Protein AF-A0A9E5B4D9-F1 (afdb_monomer_lite)

Foldseek 3Di:
DVVVVVQVCVCVVPAQWHWDADPVRFIWIFGDDPPDTDTDGPPDDDPDDDPPPDDDDDDDDPPPVVVVVVVVVVVVVVVVVVVVVVVVVVVVVVVVVVVVVVVVVVVVVCCVVVPDPPVVVVVVVVVVVVVVVVVVVVVVVVVVVVVVVVVVVD

Structure (mmCIF, N/CA/C/O backbone):
data_AF-A0A9E5B4D9-F1
#
_entry.id   AF-A0A9E5B4D9-F1
#
loop_
_atom_site.group_PDB
_atom_site.id
_atom_site.type_symbol
_atom_site.label_atom_id
_atom_site.label_alt_id
_atom_site.label_comp_id
_atom_site.label_asym_id
_atom_site.label_entity_id
_atom_site.label_seq_id
_atom_site.pdbx_PDB_ins_code
_atom_site.Cartn_x
_atom_site.Cartn_y
_atom_site.Cartn_z
_atom_site.occupancy
_atom_site.B_iso_or_equiv
_atom_site.auth_seq_id
_atom_site.auth_comp_id
_atom_site.auth_asym_id
_atom_site.auth_atom_id
_atom_site.pdbx_PDB_model_num
ATOM 1 N N . ASP A 1 1 ? 54.444 -10.759 -69.155 1.00 63.69 1 ASP A N 1
ATOM 2 C CA . ASP A 1 1 ? 54.567 -12.211 -69.383 1.00 63.69 1 ASP A CA 1
ATOM 3 C C . ASP A 1 1 ? 54.386 -13.053 -68.117 1.00 63.69 1 ASP A C 1
ATOM 5 O O . ASP A 1 1 ? 53.573 -13.968 -68.107 1.00 63.69 1 ASP A O 1
ATOM 9 N N . SER A 1 2 ? 55.037 -12.706 -67.000 1.00 70.44 2 SER A N 1
ATOM 10 C CA . SER A 1 2 ? 54.931 -13.465 -65.738 1.00 70.44 2 SER A CA 1
ATOM 11 C C . SER A 1 2 ? 53.506 -13.570 -65.168 1.00 70.44 2 SER A C 1
ATOM 13 O O . SER A 1 2 ? 53.146 -14.609 -64.627 1.00 70.44 2 SER A O 1
ATOM 15 N N . MET A 1 3 ? 52.670 -12.535 -65.321 1.00 71.19 3 MET A N 1
ATOM 16 C CA . MET A 1 3 ? 51.284 -12.550 -64.825 1.00 71.19 3 MET A CA 1
ATOM 17 C C . MET A 1 3 ? 50.360 -13.428 -65.684 1.00 71.19 3 MET A C 1
ATOM 19 O O . MET A 1 3 ? 49.565 -14.198 -65.154 1.00 71.19 3 MET A O 1
ATOM 23 N N . SER A 1 4 ? 50.522 -13.394 -67.009 1.00 75.69 4 SER A N 1
ATOM 24 C CA . SER A 1 4 ? 49.786 -14.262 -67.938 1.00 75.69 4 SER A CA 1
ATOM 25 C C . SER A 1 4 ? 50.107 -15.742 -67.703 1.00 75.69 4 SER A C 1
ATOM 27 O O . SER A 1 4 ? 49.217 -16.594 -67.766 1.00 75.69 4 SER A O 1
ATOM 29 N N . ALA A 1 5 ? 51.358 -16.054 -67.346 1.00 78.31 5 ALA A N 1
ATOM 30 C CA . ALA A 1 5 ? 51.763 -17.401 -66.954 1.00 78.31 5 ALA A CA 1
ATOM 31 C C . ALA A 1 5 ? 51.109 -17.854 -65.634 1.00 78.31 5 ALA A C 1
ATOM 33 O O . ALA A 1 5 ? 50.702 -19.010 -65.517 1.00 78.31 5 ALA A O 1
ATOM 34 N N . VAL A 1 6 ? 50.967 -16.956 -64.653 1.00 75.50 6 VAL A N 1
ATOM 35 C CA . VAL A 1 6 ? 50.272 -17.239 -63.384 1.00 75.50 6 VAL A CA 1
ATOM 36 C C . VAL A 1 6 ? 48.781 -17.490 -63.618 1.00 75.50 6 VAL A C 1
ATOM 38 O O . VAL A 1 6 ? 48.257 -18.492 -63.142 1.00 75.50 6 VAL A O 1
ATOM 41 N N . ILE A 1 7 ? 48.119 -16.657 -64.423 1.00 78.88 7 ILE A N 1
ATOM 42 C CA . ILE A 1 7 ? 46.701 -16.825 -64.784 1.00 78.88 7 ILE A CA 1
ATOM 43 C C . ILE A 1 7 ? 46.460 -18.161 -65.479 1.00 78.88 7 ILE A C 1
ATOM 45 O O . ILE A 1 7 ? 45.529 -18.888 -65.138 1.00 78.88 7 ILE A O 1
ATOM 49 N N . THR A 1 8 ? 47.335 -18.513 -66.419 1.00 80.88 8 THR A N 1
ATOM 50 C CA . THR A 1 8 ? 47.239 -19.785 -67.138 1.00 80.88 8 THR A CA 1
ATOM 51 C C . THR A 1 8 ? 47.396 -20.967 -66.184 1.00 80.88 8 THR A C 1
ATOM 53 O O . THR A 1 8 ? 46.628 -21.918 -66.271 1.00 80.88 8 THR A O 1
ATOM 56 N N . LYS A 1 9 ? 48.327 -20.900 -65.221 1.00 78.81 9 LYS A N 1
ATOM 57 C CA . LYS A 1 9 ? 48.496 -21.948 -64.200 1.00 78.81 9 LYS A CA 1
ATOM 58 C C . LYS A 1 9 ? 47.293 -22.061 -63.260 1.00 78.81 9 LYS A C 1
ATOM 60 O O . LYS A 1 9 ? 46.913 -23.177 -62.926 1.00 78.81 9 LYS A O 1
ATOM 65 N N . ILE A 1 10 ? 46.681 -20.943 -62.868 1.00 77.06 10 ILE A N 1
ATOM 66 C CA . ILE A 1 10 ? 45.482 -20.942 -62.013 1.00 77.06 10 ILE A CA 1
ATOM 67 C C . ILE A 1 10 ? 44.293 -21.558 -62.764 1.00 77.06 10 ILE A C 1
ATOM 69 O O . ILE A 1 10 ? 43.655 -22.469 -62.245 1.00 77.06 10 ILE A O 1
ATOM 73 N N . ASN A 1 11 ? 44.058 -21.153 -64.015 1.00 76.38 11 ASN A N 1
ATO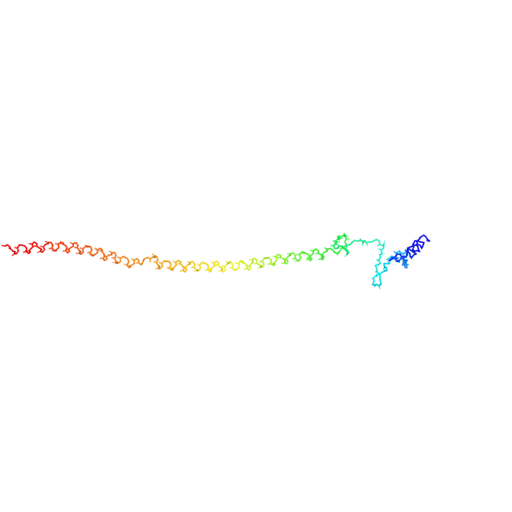M 74 C CA . ASN A 1 11 ? 42.969 -21.695 -64.837 1.00 76.38 11 ASN A CA 1
ATOM 75 C C . ASN A 1 11 ? 43.190 -23.166 -65.229 1.00 76.38 11 ASN A C 1
ATOM 77 O O . ASN A 1 11 ? 42.232 -23.928 -65.331 1.00 76.38 11 ASN A O 1
ATOM 81 N N . ALA A 1 12 ? 44.444 -23.586 -65.413 1.00 76.81 12 ALA A N 1
ATOM 82 C CA . ALA A 1 12 ? 44.794 -24.977 -65.698 1.00 76.81 12 ALA A CA 1
ATOM 83 C C . ALA A 1 12 ? 44.745 -25.886 -64.457 1.00 76.81 12 ALA A C 1
ATOM 85 O O . ALA A 1 12 ? 44.684 -27.103 -64.601 1.00 76.81 12 ALA A O 1
ATOM 86 N N . SER A 1 13 ? 44.752 -25.319 -63.243 1.00 73.06 13 SER A N 1
ATOM 87 C CA . SER A 1 13 ? 44.724 -26.081 -61.988 1.00 73.06 13 SER A CA 1
ATOM 88 C C . SER A 1 13 ? 43.390 -26.798 -61.741 1.00 73.06 13 SER A C 1
ATOM 90 O O . SER A 1 13 ? 43.311 -27.591 -60.804 1.00 73.06 13 SER A O 1
ATOM 92 N N . GLY A 1 14 ? 42.337 -26.516 -62.521 1.00 63.88 14 GLY A N 1
ATOM 93 C CA . GLY A 1 14 ? 41.028 -27.173 -62.396 1.00 63.88 14 GLY A CA 1
ATOM 94 C C . GLY A 1 14 ? 40.309 -26.930 -61.061 1.00 63.88 14 GLY A C 1
ATOM 95 O O . GLY A 1 14 ? 39.293 -27.565 -60.790 1.00 63.88 14 GLY A O 1
ATOM 96 N N . ALA A 1 15 ? 40.828 -26.030 -60.222 1.00 63.84 15 ALA A N 1
ATOM 97 C CA . ALA A 1 15 ? 40.196 -25.620 -58.979 1.00 63.84 15 ALA A CA 1
ATOM 98 C C . ALA A 1 15 ? 38.933 -24.795 -59.277 1.00 63.84 15 ALA A C 1
ATOM 100 O O . ALA A 1 15 ? 38.778 -24.244 -60.366 1.00 63.84 15 ALA A O 1
ATOM 101 N N . ALA A 1 16 ? 38.038 -24.670 -58.297 1.00 67.56 16 ALA A N 1
ATOM 102 C CA . ALA A 1 16 ? 36.788 -23.912 -58.389 1.00 67.56 16 ALA A CA 1
ATOM 103 C C . ALA A 1 16 ? 36.992 -22.383 -58.504 1.00 67.56 16 ALA A C 1
ATOM 105 O O . ALA A 1 16 ? 36.170 -21.621 -58.010 1.00 67.56 16 ALA A O 1
ATOM 106 N N . VAL A 1 17 ? 38.091 -21.913 -59.101 1.00 72.88 17 VAL A N 1
ATOM 107 C CA . VAL A 1 17 ? 38.464 -20.503 -59.233 1.00 72.88 17 VAL A CA 1
ATOM 108 C C . VAL A 1 17 ? 39.075 -20.266 -60.614 1.00 72.88 17 VAL A C 1
ATOM 110 O O . VAL A 1 17 ? 40.011 -20.957 -61.008 1.00 72.88 17 VAL A O 1
ATOM 113 N N . THR A 1 18 ? 38.577 -19.263 -61.333 1.00 77.50 18 THR A N 1
ATOM 114 C CA . THR A 1 18 ? 39.154 -18.761 -62.585 1.00 77.50 18 THR A CA 1
ATOM 115 C C . THR A 1 18 ? 39.833 -17.415 -62.364 1.00 77.50 18 THR A C 1
ATOM 117 O O . THR A 1 18 ? 39.298 -16.565 -61.659 1.00 77.50 18 THR A O 1
ATOM 120 N N . ALA A 1 19 ? 40.982 -17.196 -62.991 1.00 77.00 19 ALA A N 1
ATOM 121 C CA . ALA A 1 19 ? 41.728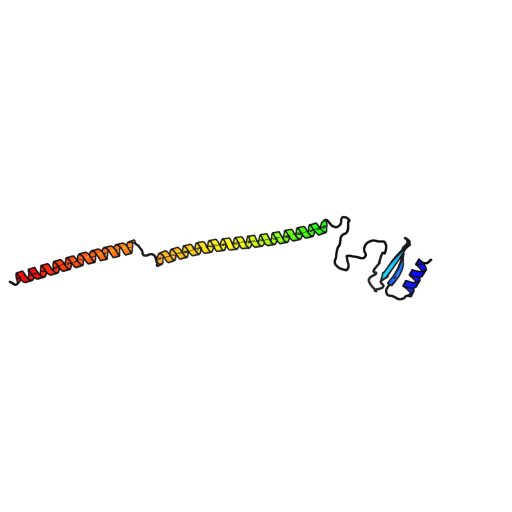 -15.945 -62.962 1.00 77.00 19 ALA A CA 1
ATOM 122 C C . ALA A 1 19 ? 41.643 -15.216 -64.314 1.00 77.00 19 ALA A C 1
ATOM 124 O O . ALA A 1 19 ? 41.748 -15.849 -65.368 1.00 77.00 19 ALA A O 1
ATOM 125 N N . SER A 1 20 ? 41.499 -13.890 -64.301 1.00 80.50 20 SER A N 1
ATOM 126 C CA . SER A 1 20 ? 41.512 -13.035 -65.499 1.00 80.50 20 SER A CA 1
ATOM 127 C C . SER A 1 20 ? 42.154 -11.674 -65.213 1.00 80.50 20 SER A C 1
ATOM 129 O O . SER A 1 20 ? 42.268 -11.281 -64.056 1.00 80.50 20 SER A O 1
ATOM 131 N N . MET A 1 21 ? 42.561 -10.945 -66.256 1.00 75.94 21 MET A N 1
ATOM 132 C CA . MET A 1 21 ? 42.972 -9.540 -66.141 1.00 75.94 21 MET A CA 1
ATOM 133 C C . MET A 1 21 ? 41.838 -8.631 -66.604 1.00 75.94 21 MET A C 1
ATOM 135 O O . MET A 1 21 ? 41.294 -8.846 -67.686 1.00 75.94 21 MET A O 1
ATOM 139 N N . ASN A 1 22 ? 41.506 -7.599 -65.828 1.00 71.25 22 ASN A N 1
ATOM 140 C CA . ASN A 1 22 ? 40.607 -6.541 -66.301 1.00 71.25 22 ASN A CA 1
ATOM 141 C C . ASN A 1 22 ? 41.358 -5.560 -67.231 1.00 71.25 22 ASN A C 1
ATOM 143 O O . ASN A 1 22 ? 42.592 -5.545 -67.249 1.00 71.25 22 ASN A O 1
ATOM 147 N N . GLY A 1 23 ? 40.630 -4.716 -67.971 1.00 69.12 23 GLY A N 1
ATOM 148 C CA . GLY A 1 23 ? 41.170 -3.698 -68.887 1.00 69.12 23 GLY A CA 1
ATOM 149 C C . GLY A 1 23 ? 42.157 -2.710 -68.246 1.00 69.12 23 GLY A C 1
ATOM 150 O O . GLY A 1 23 ? 42.969 -2.124 -68.953 1.00 69.12 23 GLY A O 1
ATOM 151 N N . ASP A 1 24 ? 42.157 -2.613 -66.914 1.00 70.06 24 ASP A N 1
ATOM 152 C CA . ASP A 1 24 ? 43.088 -1.802 -66.117 1.00 70.06 24 ASP A CA 1
ATOM 153 C C . ASP A 1 24 ? 44.377 -2.546 -65.707 1.00 70.06 24 ASP A C 1
ATOM 155 O O . ASP A 1 24 ? 45.168 -2.041 -64.910 1.00 70.06 24 ASP A O 1
ATOM 159 N N . GLY A 1 25 ? 44.598 -3.774 -66.191 1.00 67.94 25 GLY A N 1
ATOM 160 C CA . GLY A 1 25 ? 45.808 -4.550 -65.893 1.00 67.94 25 GLY A CA 1
ATOM 161 C C . GLY A 1 25 ? 45.848 -5.164 -64.486 1.00 67.94 25 GLY A C 1
ATOM 162 O O . GLY A 1 25 ? 46.931 -5.458 -63.979 1.00 67.94 25 GLY A O 1
ATOM 163 N N . LYS A 1 26 ? 44.687 -5.377 -63.853 1.00 67.94 26 LYS A N 1
ATOM 164 C CA . LYS A 1 26 ? 44.546 -5.995 -62.519 1.00 67.94 26 LYS A CA 1
ATOM 165 C C . LYS A 1 26 ? 44.092 -7.453 -62.602 1.00 67.94 26 LYS A C 1
ATOM 167 O O . LYS A 1 26 ? 43.256 -7.775 -63.441 1.00 67.94 26 LYS A O 1
ATOM 172 N N . LEU A 1 27 ? 44.585 -8.295 -61.688 1.00 73.81 27 LEU A N 1
ATOM 173 C CA . LEU A 1 27 ? 44.200 -9.703 -61.554 1.00 73.81 27 LEU A CA 1
ATOM 174 C C . LEU A 1 27 ? 42.870 -9.839 -60.798 1.00 73.81 27 LEU A C 1
ATOM 176 O O . LEU A 1 27 ? 42.754 -9.390 -59.662 1.00 73.81 27 LEU A O 1
ATOM 180 N N . VAL A 1 28 ? 41.902 -10.503 -61.417 1.00 72.56 28 VAL A N 1
ATOM 181 C CA . VAL A 1 28 ? 40.587 -10.829 -60.860 1.00 72.56 28 VAL A CA 1
ATOM 182 C C . VAL A 1 28 ? 40.495 -12.341 -60.692 1.00 72.56 28 VAL A C 1
ATOM 184 O O . VAL A 1 28 ? 40.738 -13.082 -61.645 1.00 72.56 28 VAL A O 1
ATOM 187 N N . LEU A 1 29 ? 40.140 -12.794 -59.490 1.00 73.38 29 LEU A N 1
ATOM 188 C CA . LEU A 1 29 ? 39.854 -14.196 -59.185 1.00 73.38 29 LEU A CA 1
ATOM 189 C C . LEU A 1 29 ? 38.341 -14.358 -59.017 1.00 73.38 29 LEU A C 1
ATOM 191 O O . LEU A 1 29 ? 37.732 -13.608 -58.255 1.00 73.38 29 LEU A O 1
ATOM 195 N N . THR A 1 30 ? 37.753 -15.327 -59.711 1.00 70.94 30 THR A N 1
ATOM 196 C CA . THR A 1 30 ? 36.318 -15.619 -59.691 1.00 70.94 30 THR A CA 1
ATOM 197 C C . THR A 1 30 ? 36.084 -17.061 -59.272 1.00 70.94 30 THR A C 1
ATOM 199 O O . THR A 1 30 ? 36.505 -17.979 -59.971 1.00 70.94 30 THR A O 1
ATOM 202 N N . GLY A 1 31 ? 35.402 -17.272 -58.146 1.00 69.88 31 GLY A N 1
ATOM 203 C CA . GLY A 1 31 ? 34.943 -18.605 -57.744 1.00 69.88 31 GLY A CA 1
ATOM 204 C C . GLY A 1 31 ? 33.868 -19.144 -58.698 1.00 69.88 31 GLY A C 1
ATOM 205 O O . GLY A 1 31 ? 32.922 -18.430 -59.018 1.00 69.88 31 GLY A O 1
ATOM 206 N N . LYS A 1 32 ? 33.998 -20.391 -59.157 1.00 66.00 32 LYS A N 1
ATOM 207 C CA . LYS A 1 32 ? 33.032 -21.098 -60.006 1.00 66.00 32 LYS A CA 1
ATOM 208 C C . LYS A 1 32 ? 32.111 -21.953 -59.131 1.00 66.00 32 LYS A C 1
ATOM 210 O O . LYS A 1 32 ? 32.341 -23.148 -58.973 1.00 66.00 32 LYS A O 1
ATOM 215 N N . ASN A 1 33 ? 31.061 -21.339 -58.597 1.00 62.00 33 ASN A N 1
ATOM 216 C CA . ASN A 1 33 ? 29.827 -22.034 -58.222 1.00 62.00 33 ASN A CA 1
ATOM 217 C C . ASN A 1 33 ? 28.746 -21.588 -59.213 1.00 62.00 33 ASN A C 1
ATOM 219 O O . ASN A 1 33 ? 28.729 -20.420 -59.590 1.00 62.00 33 ASN A O 1
A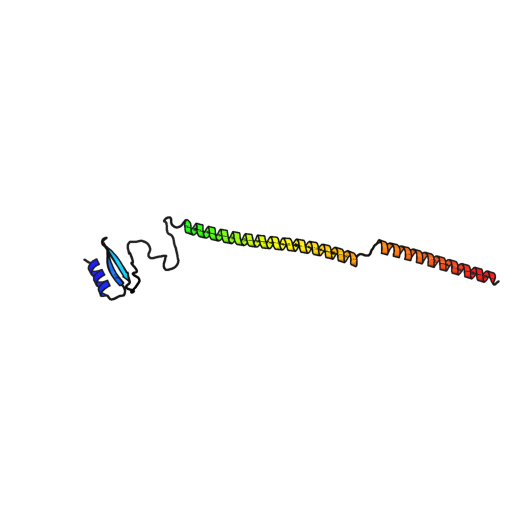TOM 223 N N . GLU A 1 34 ? 27.872 -22.489 -59.668 1.00 58.03 34 GLU A N 1
ATOM 224 C CA . GLU A 1 34 ? 26.977 -22.272 -60.826 1.00 58.03 34 GLU A CA 1
ATOM 225 C C . GLU A 1 34 ? 25.974 -21.100 -60.702 1.00 58.03 34 GLU A C 1
ATOM 227 O O . GLU A 1 34 ? 25.176 -20.875 -61.607 1.00 58.03 34 GLU A O 1
ATOM 232 N N . SER A 1 35 ? 25.991 -20.316 -59.620 1.00 55.69 35 SER A N 1
ATOM 233 C CA . SER A 1 35 ? 25.120 -19.142 -59.459 1.00 55.69 35 SER A CA 1
ATOM 234 C C . SER A 1 35 ? 25.732 -17.947 -58.716 1.00 55.69 35 SER A C 1
ATOM 236 O O . SER A 1 35 ? 25.075 -16.915 -58.631 1.00 55.69 35 SER A O 1
ATOM 238 N N . GLU A 1 36 ? 26.976 -18.016 -58.232 1.00 54.72 36 GLU A N 1
ATOM 239 C CA . GLU A 1 36 ? 27.608 -16.894 -57.520 1.00 54.72 36 GLU A CA 1
ATOM 240 C C . GLU A 1 36 ? 29.079 -16.746 -57.914 1.00 54.72 36 GLU A C 1
ATOM 242 O O . GLU A 1 36 ? 29.901 -17.633 -57.680 1.00 54.72 36 GLU A O 1
ATOM 247 N N . SER A 1 37 ? 29.417 -15.598 -58.501 1.00 51.28 37 SER A N 1
ATOM 248 C CA . SER A 1 37 ? 30.794 -15.190 -58.772 1.00 51.28 37 SER A CA 1
ATOM 249 C C . SER A 1 37 ? 31.313 -14.333 -57.614 1.00 51.28 37 SER A C 1
ATOM 251 O O . SER A 1 37 ? 30.913 -13.177 -57.474 1.00 51.28 37 SER A O 1
ATOM 253 N N . ILE A 1 38 ? 32.224 -14.868 -56.799 1.00 57.19 38 ILE A N 1
ATOM 254 C CA . ILE A 1 38 ? 32.981 -14.064 -55.827 1.00 57.19 38 ILE A CA 1
ATOM 255 C C . ILE A 1 38 ? 34.147 -13.422 -56.576 1.00 57.19 38 ILE A C 1
ATOM 257 O O . ILE A 1 38 ? 35.088 -14.123 -56.939 1.00 57.19 38 ILE A O 1
ATOM 261 N N . THR A 1 39 ? 34.072 -12.115 -56.821 1.00 53.56 39 THR A N 1
ATOM 262 C CA . THR A 1 39 ? 35.170 -11.317 -57.385 1.00 53.56 39 THR A CA 1
ATOM 263 C C . THR A 1 39 ? 36.036 -10.804 -56.240 1.00 53.56 39 THR A C 1
ATOM 265 O O . THR A 1 39 ? 35.603 -9.943 -55.478 1.00 53.56 39 THR A O 1
ATOM 268 N N . VAL A 1 40 ? 37.261 -11.316 -56.115 1.00 59.09 40 VAL A N 1
ATOM 269 C CA . VAL A 1 40 ? 38.256 -10.759 -55.184 1.00 59.09 40 VAL A CA 1
ATOM 270 C C . VAL A 1 40 ? 39.074 -9.713 -55.938 1.00 59.09 40 VAL A C 1
ATOM 272 O O . VAL A 1 40 ? 39.951 -10.062 -56.729 1.00 59.09 40 VAL A O 1
ATOM 275 N N . ASP A 1 41 ? 38.757 -8.434 -55.729 1.00 58.81 41 ASP A N 1
ATOM 276 C CA . ASP A 1 41 ? 39.588 -7.319 -56.188 1.00 58.81 41 ASP A CA 1
ATOM 277 C C . ASP A 1 41 ? 40.723 -7.117 -55.178 1.00 58.81 41 ASP A C 1
ATOM 279 O O . ASP A 1 41 ? 40.511 -6.671 -54.054 1.00 58.81 41 ASP A O 1
ATOM 283 N N . ALA A 1 42 ? 41.943 -7.487 -55.567 1.00 56.59 42 ALA A N 1
ATOM 284 C CA . ALA A 1 42 ? 43.140 -7.266 -54.760 1.00 56.59 42 ALA A CA 1
ATOM 285 C C . ALA A 1 42 ? 43.695 -5.834 -54.904 1.00 56.59 42 ALA A C 1
ATOM 287 O O . ALA A 1 42 ? 44.861 -5.587 -54.585 1.00 56.59 42 ALA A O 1
ATOM 288 N N . SER A 1 43 ? 42.906 -4.879 -55.409 1.00 50.59 43 SER A N 1
ATOM 289 C CA . SER A 1 43 ? 43.233 -3.466 -55.272 1.00 50.59 43 SER A CA 1
ATOM 290 C C . SER A 1 43 ? 42.940 -3.034 -53.839 1.00 50.59 43 SER A C 1
ATOM 292 O O . SER A 1 43 ? 41.803 -3.060 -53.387 1.00 50.59 43 SER A O 1
ATOM 294 N N . GLY A 1 44 ? 44.016 -2.780 -53.089 1.00 55.31 44 GLY A N 1
ATOM 295 C CA . GLY A 1 44 ? 43.993 -2.652 -51.636 1.00 55.31 44 GLY A CA 1
ATOM 296 C C . GLY A 1 44 ? 42.837 -1.811 -51.104 1.00 55.31 44 GLY A C 1
ATOM 297 O O . GLY A 1 44 ? 42.856 -0.599 -51.258 1.00 55.31 44 GLY A O 1
ATOM 298 N N . THR A 1 45 ? 41.887 -2.494 -50.464 1.00 43.53 45 THR A N 1
ATOM 299 C CA . THR A 1 45 ? 41.019 -2.050 -49.364 1.00 43.53 45 THR A CA 1
ATOM 300 C C . THR A 1 45 ? 40.227 -3.278 -48.895 1.00 43.53 45 THR A C 1
ATOM 302 O O . THR A 1 45 ? 39.407 -3.810 -49.634 1.00 43.53 45 THR A O 1
ATOM 305 N N . ASP A 1 46 ? 40.543 -3.747 -47.688 1.00 44.66 46 ASP A N 1
ATOM 306 C CA . ASP A 1 46 ? 39.735 -4.581 -46.789 1.00 44.66 46 ASP A CA 1
ATOM 307 C C . ASP A 1 46 ? 39.062 -5.857 -47.312 1.00 44.66 46 ASP A C 1
ATOM 309 O O . ASP A 1 46 ? 37.861 -5.938 -47.560 1.00 44.66 46 ASP A O 1
ATOM 313 N N . ALA A 1 47 ? 39.825 -6.945 -47.231 1.00 51.56 47 ALA A N 1
ATOM 314 C CA . ALA A 1 47 ? 39.289 -8.281 -47.005 1.00 51.56 47 ALA A CA 1
ATOM 315 C C . ALA A 1 47 ? 38.915 -8.515 -45.519 1.00 51.56 47 ALA A C 1
ATOM 317 O O . ALA A 1 47 ? 39.303 -9.535 -44.960 1.00 51.56 47 ALA A O 1
ATOM 318 N N . THR A 1 48 ? 38.178 -7.610 -44.860 1.00 46.34 48 THR A N 1
ATOM 319 C CA . THR A 1 48 ? 37.621 -7.829 -43.502 1.00 46.34 48 THR A CA 1
ATOM 320 C C . THR A 1 48 ? 36.433 -6.904 -43.213 1.00 46.34 48 THR A C 1
ATOM 322 O O . THR A 1 48 ? 36.639 -5.705 -43.087 1.00 46.34 48 THR A O 1
ATOM 325 N N . ALA A 1 49 ? 35.214 -7.460 -43.082 1.00 45.03 49 ALA A N 1
ATOM 326 C CA . ALA A 1 49 ? 34.186 -7.070 -42.082 1.00 45.03 49 ALA A CA 1
ATOM 327 C C . ALA A 1 49 ? 32.764 -7.569 -42.411 1.00 45.03 49 ALA A C 1
ATOM 329 O O . ALA A 1 49 ? 31.959 -7.757 -41.504 1.00 45.03 49 ALA A O 1
ATOM 330 N N . THR A 1 50 ? 32.409 -7.806 -43.675 1.00 48.06 50 THR A N 1
ATOM 331 C CA . THR A 1 50 ? 31.004 -8.102 -44.036 1.00 48.06 50 THR A CA 1
ATOM 332 C C . THR A 1 50 ? 30.626 -9.582 -43.954 1.00 48.06 50 THR A C 1
ATOM 334 O O . THR A 1 50 ? 29.447 -9.894 -43.827 1.00 48.06 50 THR A O 1
ATOM 337 N N . GLY A 1 51 ? 31.602 -10.498 -43.945 1.00 45.47 51 GLY A N 1
ATOM 338 C CA . GLY A 1 51 ? 31.362 -11.945 -43.826 1.00 45.47 51 GLY A CA 1
ATOM 339 C C . GLY A 1 51 ? 31.399 -12.518 -42.401 1.00 45.47 51 GLY A C 1
ATOM 340 O O . GLY A 1 51 ? 31.005 -13.662 -42.208 1.00 45.47 51 GLY A O 1
ATOM 341 N N . LEU A 1 52 ? 31.872 -11.758 -41.401 1.00 43.62 52 LEU A N 1
ATOM 342 C CA . LEU A 1 52 ? 32.076 -12.245 -40.021 1.00 43.62 52 LEU A CA 1
ATOM 343 C C . LEU A 1 52 ? 31.485 -11.335 -38.926 1.00 43.62 52 LEU A C 1
ATOM 345 O O . LEU A 1 52 ? 31.745 -11.550 -37.747 1.00 43.62 52 LEU A O 1
ATOM 349 N N . GLY A 1 53 ? 30.670 -10.337 -39.280 1.00 43.41 53 GLY A N 1
ATOM 350 C CA . GLY A 1 53 ? 29.903 -9.560 -38.295 1.00 43.41 53 GLY A CA 1
ATOM 351 C C . GLY A 1 53 ? 30.730 -8.678 -37.349 1.00 43.41 53 GLY A C 1
ATOM 352 O O . GLY A 1 53 ? 30.211 -8.247 -36.322 1.00 43.41 53 GLY A O 1
ATOM 353 N N . VAL A 1 54 ? 31.989 -8.384 -37.682 1.00 47.47 54 VAL A N 1
ATOM 354 C CA . VAL A 1 54 ? 32.817 -7.409 -36.960 1.00 47.47 54 VAL A CA 1
ATOM 355 C C . VAL A 1 54 ? 33.060 -6.222 -37.882 1.00 47.47 54 VAL A C 1
ATOM 357 O O . VAL A 1 54 ? 33.912 -6.267 -38.765 1.00 47.47 54 VAL A O 1
ATOM 360 N N . THR A 1 55 ? 32.281 -5.161 -37.686 1.00 43.12 55 THR A N 1
ATOM 361 C CA . THR A 1 55 ? 32.494 -3.865 -38.334 1.00 43.12 55 THR A CA 1
ATOM 362 C C . THR A 1 55 ? 33.487 -3.060 -37.499 1.00 43.12 55 THR A C 1
ATOM 364 O O . THR A 1 55 ? 33.085 -2.333 -36.592 1.00 43.12 55 THR A O 1
ATOM 367 N N . GLU A 1 56 ? 34.784 -3.176 -37.785 1.00 43.78 56 GLU A N 1
ATOM 368 C CA . GLU A 1 56 ? 35.769 -2.177 -37.355 1.00 43.78 56 GLU A CA 1
ATOM 369 C C . GLU A 1 56 ? 35.878 -1.099 -38.437 1.00 43.78 56 GLU A C 1
ATOM 371 O O . GLU A 1 56 ? 36.346 -1.341 -39.544 1.00 43.78 56 GLU A O 1
ATOM 376 N N . GLY A 1 57 ? 35.392 0.104 -38.129 1.00 38.94 57 GLY A N 1
ATOM 377 C CA . GLY A 1 57 ? 35.559 1.273 -38.984 1.00 38.94 57 GLY A CA 1
ATOM 378 C C . GLY A 1 57 ? 36.862 1.995 -38.657 1.00 38.94 57 GLY A C 1
ATOM 379 O O . GLY A 1 57 ? 36.924 2.718 -37.664 1.00 38.94 57 GLY A O 1
ATOM 380 N N . ALA A 1 58 ? 37.873 1.865 -39.514 1.00 43.19 58 ALA A N 1
ATOM 381 C CA . ALA A 1 58 ? 39.040 2.740 -39.498 1.00 43.19 58 ALA A CA 1
ATOM 382 C C . ALA A 1 58 ? 38.832 3.907 -40.481 1.00 43.19 58 ALA A C 1
ATOM 384 O O . ALA A 1 58 ? 38.990 3.766 -41.686 1.00 43.19 58 ALA A O 1
ATOM 385 N N . GLY A 1 59 ? 38.465 5.074 -39.939 1.00 47.97 59 GLY A N 1
ATOM 386 C CA . GLY A 1 59 ? 38.752 6.387 -40.532 1.00 47.97 59 GLY A CA 1
ATOM 387 C C . GLY A 1 59 ? 38.181 6.692 -41.923 1.00 47.97 59 GLY A C 1
ATOM 388 O O . GLY A 1 59 ? 38.927 6.787 -42.888 1.00 47.97 59 GLY A O 1
ATOM 389 N N . GLY A 1 60 ? 36.883 6.991 -42.009 1.00 37.91 60 GLY A N 1
ATOM 390 C CA . GLY A 1 60 ? 36.293 7.588 -43.213 1.00 37.91 60 GLY A CA 1
ATOM 391 C C . GLY A 1 60 ? 34.774 7.667 -43.141 1.00 37.91 60 GLY A C 1
ATOM 392 O O . GLY A 1 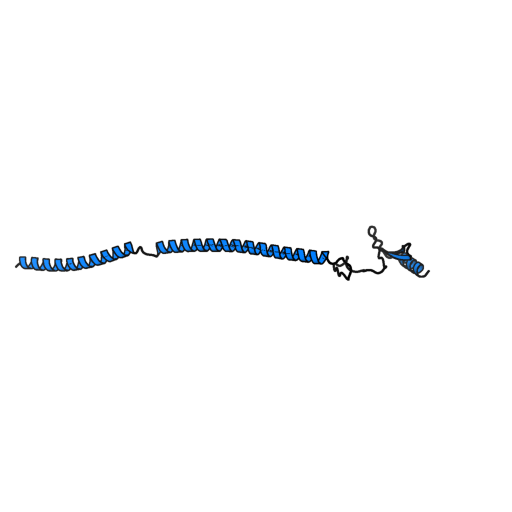60 ? 34.104 6.747 -43.581 1.00 37.91 60 GLY A O 1
ATOM 393 N N . THR A 1 61 ? 34.242 8.726 -42.516 1.00 43.41 61 THR A N 1
ATOM 394 C CA . THR A 1 61 ? 32.853 9.253 -42.633 1.00 43.41 61 THR A CA 1
ATOM 395 C C . THR A 1 61 ? 31.638 8.299 -42.581 1.00 43.41 61 THR A C 1
ATOM 397 O O . THR A 1 61 ? 30.509 8.765 -42.709 1.00 43.41 61 THR A O 1
ATOM 400 N N . ALA A 1 62 ? 31.804 7.017 -42.253 1.00 47.03 62 ALA A N 1
ATOM 401 C CA . ALA A 1 62 ? 30.737 6.023 -42.100 1.00 47.03 62 ALA A CA 1
ATOM 402 C C . ALA A 1 62 ? 30.531 5.564 -40.637 1.00 47.03 62 ALA A C 1
ATOM 404 O O . ALA A 1 62 ? 30.000 4.488 -40.388 1.00 47.03 62 ALA A O 1
ATOM 405 N N . ALA A 1 63 ? 30.929 6.378 -39.650 1.00 45.75 63 ALA A N 1
ATOM 406 C CA . ALA A 1 63 ? 30.839 6.042 -38.218 1.00 45.75 63 ALA A CA 1
ATOM 407 C C . ALA A 1 63 ? 29.958 6.996 -37.383 1.00 45.75 63 ALA A C 1
ATOM 409 O O . ALA A 1 63 ? 29.840 6.829 -36.169 1.00 45.75 63 ALA A O 1
ATOM 410 N N . ALA A 1 64 ? 29.304 7.981 -38.007 1.00 45.31 64 ALA A N 1
ATOM 411 C CA . ALA A 1 64 ? 28.331 8.827 -37.311 1.00 45.31 64 ALA A CA 1
ATOM 412 C C . ALA A 1 64 ? 26.975 8.109 -37.175 1.00 45.31 64 ALA A C 1
ATOM 414 O O . ALA A 1 64 ? 26.445 7.989 -36.078 1.00 45.31 64 ALA A O 1
ATOM 415 N N . GLY A 1 65 ? 26.451 7.524 -38.260 1.00 46.38 65 GLY A N 1
ATOM 416 C CA . GLY A 1 65 ? 25.127 6.886 -38.261 1.00 46.38 65 GLY A CA 1
ATOM 417 C C . GLY A 1 65 ? 25.005 5.640 -37.372 1.00 46.38 65 GLY A C 1
ATOM 418 O O . GLY A 1 65 ? 23.995 5.478 -36.696 1.00 46.38 65 GLY A O 1
ATOM 419 N N . GLY A 1 66 ? 26.032 4.782 -37.311 1.00 48.44 66 GLY A N 1
ATOM 420 C CA . GLY A 1 66 ? 26.016 3.569 -36.476 1.00 48.44 66 GLY A CA 1
ATOM 421 C C . GLY A 1 66 ? 26.069 3.866 -34.972 1.00 48.44 66 GLY A C 1
ATOM 422 O O . GLY A 1 66 ? 25.289 3.314 -34.195 1.00 48.44 66 GLY A O 1
ATOM 423 N N . THR A 1 67 ? 26.930 4.802 -34.565 1.00 52.94 67 THR A N 1
ATOM 424 C CA . THR A 1 67 ? 27.060 5.244 -33.167 1.00 52.94 67 THR A CA 1
ATOM 425 C C . THR A 1 67 ? 25.822 6.019 -32.710 1.00 52.94 67 THR A C 1
ATOM 427 O O . THR A 1 67 ? 25.334 5.808 -31.596 1.00 52.94 67 THR A O 1
ATOM 430 N N . THR A 1 68 ? 25.254 6.865 -33.578 1.00 57.44 68 THR A N 1
ATOM 431 C CA . THR A 1 68 ? 24.015 7.603 -33.294 1.00 57.44 68 THR A CA 1
ATOM 432 C C . THR A 1 68 ? 22.801 6.674 -33.234 1.00 57.44 68 THR A C 1
ATOM 434 O O . THR A 1 68 ? 21.998 6.815 -32.316 1.00 57.44 68 THR A O 1
ATOM 437 N N . ASN A 1 69 ? 22.687 5.674 -34.117 1.00 61.84 69 ASN A N 1
ATOM 438 C CA . ASN A 1 69 ? 21.605 4.680 -34.055 1.00 61.84 69 ASN A CA 1
ATOM 439 C C . ASN A 1 69 ? 21.689 3.799 -32.802 1.00 61.84 69 ASN A C 1
ATOM 441 O O . ASN A 1 69 ? 20.668 3.555 -32.162 1.00 61.84 69 ASN A O 1
ATOM 445 N N . ASN A 1 70 ? 22.892 3.374 -32.400 1.00 69.06 70 ASN A N 1
ATOM 446 C CA . ASN A 1 70 ? 23.078 2.677 -31.126 1.00 69.06 70 ASN A CA 1
ATOM 447 C C . ASN A 1 70 ? 22.683 3.584 -29.947 1.00 69.06 70 ASN A C 1
ATOM 449 O O . ASN A 1 70 ? 21.920 3.172 -29.082 1.00 69.06 70 ASN A O 1
ATOM 453 N N . SER A 1 71 ? 23.106 4.851 -29.953 1.00 67.00 71 SER A N 1
ATOM 454 C CA . SER A 1 71 ? 22.744 5.812 -28.900 1.00 67.00 71 SER A CA 1
ATOM 455 C C . SER A 1 71 ? 21.232 6.055 -28.817 1.00 67.00 71 SER A C 1
ATOM 457 O O . SER A 1 71 ? 20.675 6.052 -27.722 1.00 67.00 71 SER A O 1
ATOM 459 N N . LEU A 1 72 ? 20.547 6.192 -29.956 1.00 77.81 72 LEU A N 1
ATOM 460 C CA . LEU A 1 72 ? 19.086 6.308 -30.023 1.00 77.81 72 LEU A CA 1
ATOM 461 C C . LEU A 1 72 ? 18.395 5.056 -29.465 1.00 77.81 72 LEU A C 1
ATOM 463 O O . LEU A 1 72 ? 17.476 5.178 -28.659 1.00 77.81 72 LEU A O 1
ATOM 467 N N . ALA A 1 73 ? 18.881 3.860 -29.809 1.00 76.62 73 ALA A N 1
ATOM 468 C CA . ALA A 1 73 ? 18.347 2.605 -29.282 1.00 76.62 73 ALA A CA 1
ATOM 469 C C . ALA A 1 73 ? 18.541 2.474 -27.759 1.00 76.62 73 ALA A C 1
ATOM 471 O O . ALA A 1 73 ? 17.646 2.002 -27.056 1.00 76.62 73 ALA A O 1
ATOM 472 N N . GLN A 1 74 ? 19.681 2.919 -27.221 1.00 75.38 74 GLN A N 1
ATOM 473 C CA . GLN A 1 74 ? 19.916 2.945 -25.772 1.00 75.38 74 GLN A CA 1
ATOM 474 C C . GLN A 1 74 ? 19.010 3.964 -25.067 1.00 75.38 74 GLN A C 1
ATOM 476 O O . GLN A 1 74 ? 18.431 3.657 -24.024 1.00 75.38 74 GLN A O 1
ATOM 481 N N . ILE A 1 75 ? 18.827 5.155 -25.649 1.00 83.88 75 ILE A N 1
ATOM 482 C CA . ILE A 1 75 ? 17.898 6.171 -25.130 1.00 83.88 75 ILE A CA 1
ATOM 483 C C . ILE A 1 75 ? 16.469 5.621 -25.097 1.00 83.88 75 ILE A C 1
ATOM 485 O O . ILE A 1 75 ? 15.775 5.808 -24.097 1.00 83.88 75 ILE A O 1
ATOM 489 N N . GLN A 1 76 ? 16.050 4.902 -26.140 1.00 88.31 76 GLN A N 1
ATOM 490 C CA . GLN A 1 76 ? 14.725 4.292 -26.211 1.00 88.31 76 GLN A CA 1
ATOM 491 C C . GLN A 1 76 ? 14.516 3.245 -25.109 1.00 88.31 76 GLN A C 1
ATOM 493 O O . GLN A 1 76 ? 13.525 3.320 -24.387 1.00 88.31 76 GLN A O 1
ATOM 498 N N . LYS A 1 77 ? 15.492 2.359 -24.872 1.00 83.81 77 LYS A N 1
ATOM 499 C CA . LYS A 1 77 ? 15.438 1.391 -23.758 1.00 83.81 77 LYS A CA 1
ATOM 500 C C . LYS A 1 77 ? 15.337 2.068 -22.390 1.00 83.81 77 LYS A C 1
ATOM 502 O O . LYS A 1 77 ? 14.574 1.632 -21.531 1.00 83.81 77 LYS A O 1
ATOM 507 N N . ILE A 1 78 ? 16.088 3.150 -22.173 1.00 87.69 78 ILE A N 1
ATOM 508 C CA . ILE A 1 78 ? 16.016 3.921 -20.923 1.00 87.69 78 ILE A CA 1
ATOM 509 C C . ILE A 1 78 ? 14.653 4.614 -20.790 1.00 87.69 78 ILE A C 1
ATOM 511 O O . ILE A 1 78 ? 14.119 4.704 -19.683 1.00 87.69 78 ILE A O 1
ATOM 515 N N . ALA A 1 79 ? 14.093 5.125 -21.887 1.00 91.94 79 ALA A N 1
ATOM 516 C CA . ALA A 1 79 ? 12.771 5.740 -21.898 1.00 91.94 79 ALA A CA 1
ATOM 517 C C . ALA A 1 79 ? 11.673 4.715 -21.580 1.00 91.94 79 ALA A C 1
ATOM 519 O O . ALA A 1 79 ? 10.814 4.996 -20.749 1.00 91.94 79 ALA A O 1
ATOM 520 N N . GLU A 1 80 ? 11.751 3.510 -22.145 1.00 92.25 80 GLU A N 1
ATOM 521 C CA . GLU A 1 80 ? 10.852 2.391 -21.838 1.00 92.25 80 GLU A CA 1
ATOM 522 C C . GLU A 1 80 ? 10.956 1.966 -20.369 1.00 92.25 80 GLU A C 1
ATOM 524 O O . GLU A 1 80 ? 9.939 1.837 -19.685 1.00 92.25 80 GLU A O 1
ATOM 529 N N . ALA A 1 81 ? 12.175 1.833 -19.837 1.00 91.56 81 ALA A N 1
ATOM 530 C CA . ALA A 1 81 ? 12.389 1.529 -18.424 1.00 91.56 81 ALA A CA 1
ATOM 531 C C . ALA A 1 81 ? 11.836 2.634 -17.502 1.00 91.56 81 ALA A C 1
ATOM 533 O O . ALA A 1 81 ? 11.236 2.336 -16.468 1.00 91.56 81 ALA A O 1
ATOM 534 N N . ARG A 1 82 ? 11.989 3.914 -17.872 1.00 95.69 82 ARG A N 1
ATOM 535 C CA . ARG A 1 82 ? 11.390 5.043 -17.137 1.00 95.69 82 ARG A CA 1
ATOM 536 C C . ARG A 1 82 ? 9.869 5.039 -17.211 1.00 95.69 82 ARG A C 1
ATOM 538 O O . ARG A 1 82 ? 9.233 5.265 -16.187 1.00 95.69 82 ARG A O 1
ATOM 545 N N . ALA A 1 83 ? 9.296 4.762 -18.377 1.00 96.12 83 ALA A N 1
ATOM 546 C CA . ALA A 1 83 ? 7.852 4.660 -18.549 1.00 96.12 83 ALA A CA 1
ATOM 547 C C . ALA A 1 83 ? 7.276 3.520 -17.698 1.00 96.12 83 ALA A C 1
ATOM 549 O O . ALA A 1 83 ? 6.283 3.722 -17.000 1.00 96.12 83 ALA A O 1
ATOM 550 N N . LYS A 1 84 ? 7.943 2.358 -17.674 1.00 96.44 84 LYS A N 1
ATOM 551 C CA . LYS A 1 84 ? 7.562 1.233 -16.814 1.00 96.44 84 LYS A CA 1
ATOM 552 C C . LYS A 1 84 ? 7.651 1.588 -15.330 1.00 96.44 84 LYS A C 1
ATOM 554 O O . LYS A 1 84 ? 6.683 1.381 -14.611 1.00 96.44 84 LYS A O 1
ATOM 559 N N . ASN A 1 85 ? 8.756 2.189 -14.890 1.00 95.31 85 ASN A N 1
ATOM 560 C CA . ASN A 1 85 ? 8.890 2.646 -13.505 1.00 95.31 85 ASN A CA 1
ATOM 561 C C . ASN A 1 85 ? 7.827 3.691 -13.133 1.00 95.31 85 ASN A C 1
ATOM 563 O O . ASN A 1 85 ? 7.304 3.646 -12.027 1.00 95.31 85 ASN A O 1
ATOM 567 N N . GLY A 1 86 ? 7.478 4.609 -14.038 1.00 97.12 86 GLY A N 1
ATOM 568 C CA . GLY A 1 86 ? 6.402 5.578 -13.815 1.00 97.12 86 GLY A CA 1
ATOM 569 C C . GLY A 1 86 ? 5.026 4.917 -13.699 1.00 97.12 86 GLY A C 1
ATOM 570 O O . GLY A 1 86 ? 4.239 5.277 -12.828 1.00 97.12 86 GLY A O 1
ATOM 571 N N . ALA A 1 87 ? 4.747 3.906 -14.526 1.00 96.69 87 ALA A N 1
ATOM 572 C CA . ALA A 1 87 ? 3.527 3.112 -14.414 1.00 96.69 87 ALA A CA 1
ATOM 573 C C . ALA A 1 87 ? 3.468 2.352 -13.078 1.00 96.69 87 ALA A C 1
ATOM 575 O O . ALA A 1 87 ? 2.457 2.422 -12.382 1.00 96.69 87 ALA A O 1
ATOM 576 N N . ASP A 1 88 ? 4.565 1.701 -12.686 1.00 97.06 88 ASP A N 1
ATOM 577 C CA . ASP A 1 88 ? 4.658 0.967 -11.422 1.00 97.06 88 ASP A CA 1
ATOM 578 C C . ASP A 1 88 ? 4.526 1.928 -10.215 1.00 97.06 88 ASP A C 1
ATOM 580 O O . ASP A 1 88 ? 3.835 1.612 -9.248 1.00 97.06 88 ASP A O 1
ATOM 584 N N . GLN A 1 89 ? 5.085 3.143 -10.291 1.00 96.25 89 GLN A N 1
ATOM 585 C CA . GLN A 1 89 ? 4.898 4.196 -9.280 1.00 96.25 89 GLN A CA 1
ATOM 586 C C . GLN A 1 89 ? 3.438 4.645 -9.156 1.00 96.25 89 GLN A C 1
ATOM 588 O O . GLN A 1 89 ? 2.948 4.783 -8.037 1.00 96.25 89 GLN A O 1
ATOM 593 N N . ASN A 1 90 ? 2.726 4.832 -10.270 1.00 96.81 90 ASN A N 1
ATOM 594 C CA . ASN A 1 90 ? 1.304 5.195 -10.244 1.00 96.81 90 ASN A CA 1
ATOM 595 C C . ASN A 1 90 ? 0.455 4.099 -9.592 1.00 96.81 90 ASN A C 1
ATOM 597 O O . ASN A 1 90 ? -0.422 4.382 -8.777 1.00 96.81 90 ASN A O 1
ATOM 601 N N . VAL A 1 91 ? 0.744 2.840 -9.922 1.00 97.56 91 VAL A N 1
ATOM 602 C CA . VAL A 1 91 ? 0.069 1.680 -9.334 1.00 97.56 91 VAL A CA 1
ATOM 603 C C . VAL A 1 91 ? 0.341 1.597 -7.828 1.00 97.56 91 VAL A C 1
ATOM 605 O O . VAL A 1 91 ? -0.594 1.434 -7.045 1.00 97.56 91 VAL A O 1
ATOM 608 N N . LEU A 1 92 ? 1.596 1.764 -7.398 1.00 97.19 92 LEU A N 1
ATOM 609 C CA . LEU A 1 92 ? 1.957 1.787 -5.976 1.00 97.19 92 LEU A CA 1
ATOM 610 C C . LEU A 1 92 ? 1.315 2.964 -5.229 1.00 97.19 92 LEU A C 1
ATOM 612 O O . LEU A 1 92 ? 0.854 2.778 -4.104 1.00 97.19 92 LEU A O 1
ATOM 616 N N . GLY A 1 93 ? 1.243 4.143 -5.852 1.00 97.19 93 GLY A N 1
ATOM 617 C CA . GLY A 1 93 ? 0.549 5.309 -5.303 1.00 97.19 93 GLY A CA 1
ATOM 618 C C . GLY A 1 93 ? -0.930 5.020 -5.054 1.00 97.19 93 GLY A C 1
ATOM 619 O O . GLY A 1 93 ? -1.416 5.214 -3.9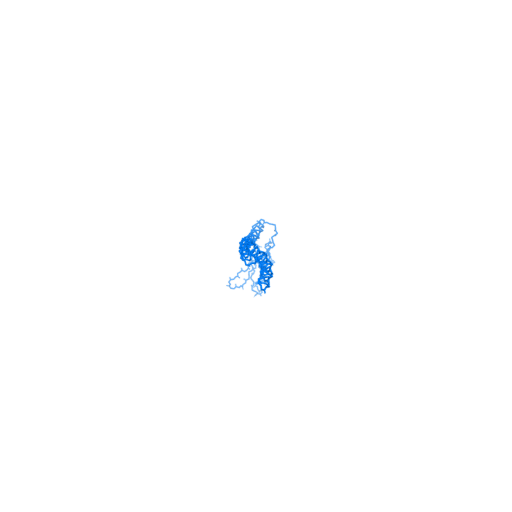41 1.00 97.19 93 GLY A O 1
ATOM 620 N N . TYR A 1 94 ? -1.615 4.439 -6.042 1.00 97.81 94 TYR A N 1
ATOM 621 C CA . TYR A 1 94 ? -3.011 4.025 -5.895 1.00 97.81 94 TYR A CA 1
ATOM 622 C C . TYR A 1 94 ? -3.203 2.989 -4.777 1.00 97.81 94 TYR A C 1
ATOM 624 O O . TYR A 1 94 ? -4.107 3.120 -3.951 1.00 97.81 94 TYR A O 1
ATOM 632 N N . TYR A 1 95 ? -2.339 1.971 -4.701 1.00 97.69 95 TYR A N 1
ATOM 633 C CA . TYR A 1 95 ? -2.417 0.978 -3.626 1.00 97.69 95 TYR A CA 1
ATOM 634 C C . TYR A 1 95 ? -2.162 1.583 -2.243 1.00 97.69 95 TYR A C 1
ATOM 636 O O . TYR A 1 95 ? -2.798 1.160 -1.278 1.00 97.69 95 TYR A O 1
ATOM 644 N N . ALA A 1 96 ? -1.275 2.573 -2.130 1.00 97.31 96 ALA A N 1
ATOM 645 C CA . ALA A 1 96 ? -1.025 3.275 -0.875 1.00 97.31 96 ALA A CA 1
ATOM 646 C C . ALA A 1 96 ? -2.249 4.087 -0.418 1.00 97.31 96 ALA A C 1
ATOM 648 O O . ALA A 1 96 ? -2.618 4.040 0.760 1.00 97.31 96 ALA A O 1
ATOM 649 N N . GLU A 1 97 ? -2.917 4.782 -1.340 1.00 97.81 97 GLU A N 1
ATOM 650 C CA . GLU A 1 97 ? -4.166 5.501 -1.061 1.00 97.81 97 GLU A CA 1
ATOM 651 C C . GLU A 1 97 ? -5.286 4.542 -0.647 1.00 97.81 97 GLU A C 1
ATOM 653 O O . GLU A 1 97 ? -5.939 4.752 0.379 1.00 97.81 97 GLU A O 1
ATOM 658 N N . LEU A 1 98 ? -5.456 3.439 -1.383 1.00 97.19 98 LEU A N 1
ATOM 659 C CA . LEU A 1 98 ? -6.431 2.401 -1.057 1.00 97.19 98 LEU A CA 1
ATOM 660 C C . LEU A 1 98 ? -6.161 1.777 0.319 1.00 97.19 98 LEU A C 1
ATOM 662 O O . LEU A 1 98 ? -7.088 1.608 1.112 1.00 97.19 98 LEU A O 1
ATOM 666 N N . ALA A 1 99 ? -4.902 1.457 0.627 1.00 96.94 99 ALA A N 1
ATOM 667 C CA . ALA A 1 99 ? -4.510 0.909 1.922 1.00 96.94 99 ALA A CA 1
ATOM 668 C C . ALA A 1 99 ? -4.770 1.905 3.059 1.00 96.94 99 ALA A C 1
ATOM 670 O O . ALA A 1 99 ? -5.252 1.508 4.119 1.00 96.94 99 ALA A O 1
ATOM 671 N N . THR A 1 100 ? -4.513 3.195 2.832 1.00 97.75 100 THR A N 1
ATOM 672 C CA . THR A 1 100 ? -4.802 4.258 3.805 1.00 97.75 100 THR A CA 1
ATOM 673 C C . THR A 1 100 ? -6.303 4.375 4.056 1.00 97.75 100 THR A C 1
ATOM 675 O O . THR A 1 100 ? -6.731 4.346 5.208 1.00 97.75 100 THR A O 1
ATOM 678 N N . ALA A 1 101 ? -7.117 4.413 2.998 1.00 97.25 101 ALA A N 1
ATOM 679 C CA . ALA A 1 101 ? -8.573 4.443 3.120 1.00 97.25 101 ALA A CA 1
ATOM 680 C C . ALA A 1 101 ? -9.111 3.194 3.840 1.00 97.25 101 ALA A C 1
ATOM 682 O O . ALA A 1 101 ? -9.941 3.295 4.745 1.00 97.25 101 ALA A O 1
ATOM 683 N N . SER A 1 102 ? -8.603 2.009 3.490 1.00 96.94 102 SER A N 1
ATOM 684 C CA . SER A 1 102 ? -8.963 0.757 4.157 1.00 96.94 102 SER A CA 1
ATOM 685 C C . SER A 1 102 ? -8.567 0.763 5.631 1.00 96.94 102 SER A C 1
ATOM 687 O O . SER A 1 102 ? -9.352 0.319 6.466 1.00 96.94 102 SER A O 1
ATOM 689 N N . LYS A 1 103 ? -7.380 1.279 5.963 1.00 97.00 103 LYS A N 1
ATOM 690 C CA . LYS A 1 103 ? -6.916 1.424 7.343 1.00 97.00 103 LYS A CA 1
ATOM 691 C C . LYS A 1 103 ? -7.856 2.327 8.136 1.00 97.00 103 LYS A C 1
ATOM 693 O O . LYS A 1 103 ? -8.319 1.901 9.185 1.00 97.00 103 LYS A O 1
ATOM 698 N N . THR A 1 104 ? -8.208 3.504 7.621 1.00 95.38 104 THR A N 1
ATOM 699 C CA . THR A 1 104 ? -9.150 4.416 8.292 1.00 95.38 104 THR A CA 1
ATOM 700 C C . THR A 1 104 ? -10.527 3.776 8.490 1.00 95.38 104 THR A C 1
ATOM 702 O O . THR A 1 104 ? -11.123 3.907 9.558 1.00 95.38 104 THR A O 1
ATOM 705 N N . ASN A 1 105 ? -11.021 3.025 7.502 1.00 94.56 105 ASN A N 1
ATOM 706 C CA . ASN A 1 105 ? -12.287 2.298 7.626 1.00 94.56 105 ASN A CA 1
ATOM 707 C C . ASN A 1 105 ? -12.228 1.207 8.706 1.00 94.56 105 ASN A C 1
ATOM 709 O O . ASN A 1 105 ? -13.171 1.062 9.491 1.00 94.56 105 ASN A O 1
ATOM 713 N N . PHE A 1 106 ? -11.125 0.455 8.777 1.00 95.25 106 PHE A N 1
ATOM 714 C CA . PHE A 1 106 ? -10.930 -0.541 9.827 1.00 95.25 106 PHE A CA 1
ATOM 715 C C . PHE A 1 106 ? -10.746 0.102 11.196 1.00 95.25 106 PHE A C 1
ATOM 717 O O . PHE A 1 106 ? -11.384 -0.346 12.136 1.00 95.25 106 PHE A O 1
ATOM 724 N N . GLU A 1 107 ? -9.965 1.173 11.318 1.00 93.69 107 GLU A N 1
ATOM 725 C CA . GLU A 1 107 ? -9.801 1.919 12.571 1.00 93.69 107 GLU A CA 1
ATOM 726 C C . GLU A 1 107 ? -11.138 2.474 13.074 1.00 93.69 107 GLU A C 1
ATOM 728 O O . GLU A 1 107 ? -11.447 2.331 14.253 1.00 93.69 107 GLU A O 1
ATOM 733 N N . SER A 1 108 ? -11.981 3.023 12.193 1.00 92.94 108 SER A N 1
ATOM 734 C CA . SER A 1 108 ? -13.324 3.491 12.563 1.00 92.94 108 SER A CA 1
ATOM 735 C C . SER A 1 108 ? -14.253 2.344 12.978 1.00 92.94 108 SER A C 1
ATOM 737 O O . SER A 1 108 ? -14.999 2.467 13.951 1.00 92.94 108 SER A O 1
ATOM 739 N N . SER A 1 109 ? -14.188 1.209 12.278 1.00 91.62 109 SER A N 1
ATOM 740 C CA . SER A 1 109 ? -14.972 0.015 12.625 1.00 91.62 109 SER A CA 1
ATOM 741 C C . SER A 1 109 ? -14.526 -0.580 13.959 1.00 91.62 109 SER A C 1
ATOM 743 O O . SER A 1 109 ? -15.355 -0.947 14.785 1.00 91.62 109 SER A O 1
ATOM 745 N N . VAL A 1 110 ? -13.215 -0.633 14.189 1.00 91.38 110 VAL A N 1
ATOM 746 C CA . VAL A 1 110 ? -12.605 -1.086 15.439 1.00 91.38 110 VAL A CA 1
ATOM 747 C C . VAL A 1 110 ? -12.936 -0.127 16.576 1.00 91.38 110 VAL A C 1
ATOM 749 O O . VAL A 1 110 ? -13.310 -0.599 17.640 1.00 91.38 110 VAL A O 1
ATOM 752 N N . SER A 1 111 ? -12.889 1.190 16.358 1.00 90.56 111 SER A N 1
ATOM 753 C CA . SER A 1 111 ? -13.343 2.188 17.335 1.00 90.56 111 SER A CA 1
ATOM 754 C C . SER A 1 111 ? -14.815 1.971 17.691 1.00 90.56 111 SER A C 1
ATOM 756 O O . SER A 1 111 ? -15.145 1.882 18.860 1.00 90.56 111 SER A O 1
ATOM 758 N N . ARG A 1 112 ? -15.709 1.721 16.730 1.00 85.50 112 ARG A N 1
ATOM 759 C CA . ARG A 1 112 ? -17.113 1.394 17.057 1.00 85.50 112 ARG A CA 1
ATOM 760 C C . ARG A 1 112 ? -17.309 0.104 17.861 1.00 85.50 112 ARG A C 1
ATOM 762 O O . ARG A 1 112 ? -18.345 -0.034 18.501 1.00 85.50 112 ARG A O 1
ATOM 769 N N . ILE A 1 113 ? -16.396 -0.862 17.757 1.00 83.25 113 ILE A N 1
ATOM 770 C CA . ILE A 1 113 ? -16.520 -2.164 18.430 1.00 83.25 113 ILE A CA 1
ATOM 771 C C . ILE A 1 113 ? -15.836 -2.151 19.799 1.00 83.25 113 ILE A C 1
ATOM 773 O O . ILE A 1 113 ? -16.381 -2.691 20.758 1.00 83.25 113 ILE A O 1
ATOM 777 N N . MET A 1 114 ? -14.620 -1.612 19.868 1.00 83.62 114 MET A N 1
ATOM 778 C CA . MET A 1 114 ? -13.785 -1.642 21.068 1.00 83.62 114 MET A CA 1
ATOM 779 C C . MET A 1 114 ? -14.001 -0.433 21.966 1.00 83.62 114 MET A C 1
ATOM 781 O O . MET A 1 114 ? -13.829 -0.554 23.176 1.00 83.62 114 MET A O 1
ATOM 785 N N . ASP A 1 115 ? -14.327 0.721 21.388 1.00 88.38 115 ASP A N 1
ATOM 786 C CA . ASP A 1 115 ? -14.549 1.932 22.160 1.00 88.38 115 ASP A CA 1
ATOM 787 C C . ASP A 1 115 ? -15.967 1.873 22.735 1.00 88.38 115 ASP A C 1
ATOM 789 O O . ASP A 1 115 ? -16.955 1.660 22.025 1.00 88.38 115 ASP A O 1
ATOM 793 N N . VAL A 1 116 ? -16.055 1.988 24.055 1.00 77.88 116 VAL A N 1
ATOM 794 C CA . VAL A 1 116 ? -17.329 1.973 24.771 1.00 77.88 116 VAL A CA 1
ATOM 795 C C . VAL A 1 116 ? -17.938 3.365 24.654 1.00 77.88 116 VAL A C 1
ATOM 797 O O . VAL A 1 116 ? -17.235 4.370 24.763 1.00 77.88 116 VAL A O 1
ATOM 800 N N . ASP A 1 117 ? -19.251 3.457 24.440 1.00 83.94 117 ASP A N 1
ATOM 801 C CA . ASP A 1 117 ? -19.926 4.752 24.489 1.00 83.94 117 ASP A CA 1
ATOM 802 C C . ASP A 1 117 ? -19.843 5.310 25.920 1.00 83.94 117 ASP A C 1
ATOM 804 O O . ASP A 1 117 ? -20.556 4.873 26.829 1.00 83.94 117 ASP A O 1
ATOM 808 N N . VAL A 1 118 ? -18.957 6.289 26.114 1.00 84.38 118 VAL A N 1
ATOM 809 C CA . VAL A 1 118 ? -18.688 6.930 27.408 1.00 84.38 118 VAL A CA 1
ATOM 810 C C . VAL A 1 118 ? -19.965 7.519 28.012 1.00 84.38 118 VAL A C 1
ATOM 812 O O . VAL A 1 118 ? -20.111 7.545 29.237 1.00 84.38 118 VAL A O 1
ATOM 815 N N . ALA A 1 119 ? -20.932 7.957 27.199 1.00 83.12 119 ALA A N 1
ATOM 816 C CA . ALA A 1 119 ? -22.213 8.444 27.708 1.00 83.12 119 ALA A CA 1
ATOM 817 C C . ALA A 1 119 ? -23.057 7.300 28.302 1.00 83.12 119 ALA A C 1
ATOM 819 O O . ALA A 1 119 ? -23.625 7.430 29.391 1.00 83.12 119 ALA A O 1
ATOM 820 N N . ALA A 1 120 ? -23.104 6.149 27.631 1.00 90.19 120 ALA A N 1
ATOM 821 C CA . ALA A 1 120 ? -23.814 4.976 28.133 1.00 90.19 120 ALA A CA 1
ATOM 822 C C . ALA A 1 120 ? -23.139 4.399 29.391 1.00 90.19 120 ALA A C 1
ATOM 824 O O . ALA A 1 120 ? -23.810 4.111 30.383 1.00 90.19 120 ALA A O 1
ATOM 825 N N . GLU A 1 121 ? -21.811 4.294 29.402 1.00 90.44 121 GLU A N 1
ATOM 826 C CA . GLU A 1 121 ? -21.082 3.747 30.548 1.00 90.44 121 GLU A CA 1
ATOM 827 C C . GLU A 1 121 ? -21.113 4.689 31.762 1.00 90.44 121 GLU A C 1
ATOM 829 O O . GLU A 1 121 ? -21.326 4.237 32.888 1.00 90.44 121 GLU A O 1
ATOM 834 N N . SER A 1 122 ? -21.007 6.007 31.558 1.00 92.94 122 SER A N 1
ATOM 835 C CA . SER A 1 122 ? -21.100 6.992 32.648 1.00 92.94 122 SER A CA 1
ATOM 836 C C . SER A 1 122 ? -22.496 7.063 33.271 1.00 92.94 122 SER A C 1
ATOM 838 O O . SER A 1 122 ? -22.613 7.150 34.496 1.00 92.94 122 SER A O 1
ATOM 840 N N . THR A 1 123 ? -23.565 6.961 32.474 1.00 94.56 123 THR A N 1
ATOM 841 C CA . THR A 1 123 ? -24.937 6.878 33.009 1.00 94.56 123 THR A CA 1
ATOM 842 C C . THR A 1 123 ? -25.164 5.570 33.757 1.00 94.56 123 THR A C 1
ATOM 844 O O . THR A 1 123 ? -25.778 5.571 34.827 1.00 94.56 123 THR A O 1
ATOM 847 N N . GLN A 1 124 ? -24.623 4.459 33.256 1.00 94.38 124 GLN A N 1
ATOM 848 C CA . GLN A 1 124 ? -24.687 3.178 33.946 1.00 94.38 124 GLN A CA 1
ATOM 849 C C . GLN A 1 124 ? -23.907 3.214 35.266 1.00 94.38 124 GLN A C 1
ATOM 851 O O . GLN A 1 124 ? -24.453 2.798 36.289 1.00 94.38 124 GLN A O 1
ATOM 856 N N . LEU A 1 125 ? -22.697 3.776 35.280 1.00 95.75 125 LEU A N 1
ATOM 857 C CA . LEU A 1 125 ? -21.894 4.001 36.483 1.00 95.75 125 LEU A CA 1
ATOM 858 C C . LEU A 1 125 ? -22.632 4.886 37.498 1.00 95.75 125 LEU A C 1
ATOM 860 O O . LEU A 1 125 ? -22.718 4.535 38.675 1.00 95.75 125 LEU A O 1
ATOM 864 N N . ALA A 1 126 ? -23.209 6.005 37.053 1.00 95.62 126 ALA A N 1
ATOM 865 C CA . ALA A 1 126 ? -24.004 6.889 37.903 1.00 95.62 126 ALA A CA 1
ATOM 866 C C . ALA A 1 126 ? -25.205 6.149 38.507 1.00 95.62 126 ALA A C 1
ATOM 868 O O . ALA A 1 126 ? -25.430 6.219 39.713 1.00 95.62 126 ALA A O 1
ATOM 869 N N . ARG A 1 127 ? -25.919 5.361 37.697 1.00 95.00 127 ARG A N 1
ATOM 870 C CA . ARG A 1 127 ? -27.052 4.547 38.148 1.00 95.00 127 ARG A CA 1
ATOM 871 C C . ARG A 1 127 ? -26.630 3.496 39.177 1.00 95.00 127 ARG A C 1
ATOM 873 O O . ARG A 1 127 ? -27.345 3.302 40.155 1.00 95.00 127 ARG A O 1
ATOM 880 N N . TRP A 1 128 ? -25.480 2.843 38.996 1.00 96.62 128 TRP A N 1
ATOM 881 C CA . TRP A 1 128 ? -24.933 1.912 39.989 1.00 96.62 128 TRP A CA 1
ATOM 882 C C . TRP A 1 128 ? -24.580 2.619 41.300 1.00 96.62 128 TRP A C 1
ATOM 884 O O . TRP A 1 128 ? -24.940 2.126 42.367 1.00 96.62 128 TRP A O 1
ATOM 894 N N . ASN A 1 129 ? -23.962 3.799 41.236 1.00 95.38 129 ASN A N 1
ATOM 895 C CA . ASN A 1 129 ? -23.672 4.605 42.423 1.00 95.38 129 ASN A CA 1
ATOM 896 C C . ASN A 1 129 ? -24.953 5.032 43.156 1.00 95.38 129 ASN A C 1
ATOM 898 O O . ASN A 1 129 ? -25.031 4.902 44.378 1.00 95.38 129 ASN A O 1
ATOM 902 N N . THR A 1 130 ? -25.985 5.469 42.427 1.00 93.12 130 THR A N 1
ATOM 903 C CA . THR A 1 130 ? -27.297 5.779 43.011 1.00 93.12 130 THR A CA 1
ATOM 904 C C . THR A 1 130 ? -27.943 4.542 43.631 1.00 93.12 130 THR A C 1
ATOM 906 O O . THR A 1 130 ? -28.496 4.640 44.721 1.00 93.12 130 THR A O 1
ATOM 909 N N . LEU A 1 131 ? -27.847 3.370 42.995 1.00 94.69 131 LEU A N 1
ATOM 910 C CA . LEU A 1 131 ? -28.398 2.123 43.533 1.00 94.69 131 LEU A CA 1
ATOM 911 C C . LEU A 1 131 ? -27.700 1.704 44.832 1.00 94.69 131 LEU A C 1
ATOM 913 O O . LEU A 1 131 ? -28.370 1.293 45.774 1.00 94.69 131 LEU A O 1
ATOM 917 N N . VAL A 1 132 ? -26.374 1.838 44.909 1.00 95.75 132 VAL A N 1
ATOM 918 C CA . VAL A 1 132 ? -25.612 1.550 46.134 1.00 95.75 132 VAL A CA 1
ATOM 919 C C . VAL A 1 132 ? -26.013 2.510 47.256 1.00 95.75 132 VAL A C 1
ATOM 921 O O . VAL A 1 132 ? -26.282 2.059 48.366 1.00 95.75 132 VAL A O 1
ATOM 924 N N . GLN A 1 133 ? -26.132 3.810 46.974 1.00 94.06 133 GLN A N 1
ATOM 925 C CA . GLN A 1 133 ? -26.586 4.806 47.957 1.00 94.06 133 GLN A CA 1
ATOM 926 C C . GLN A 1 133 ? -28.046 4.587 48.390 1.00 94.06 133 GLN A C 1
ATOM 928 O O . GLN A 1 133 ? -28.377 4.719 49.567 1.00 94.06 133 GLN A O 1
ATOM 933 N N . ALA A 1 134 ? -28.928 4.213 47.462 1.00 92.88 134 ALA A N 1
ATOM 934 C CA . ALA A 1 134 ? -30.315 3.880 47.769 1.00 92.88 134 ALA A CA 1
ATOM 935 C C . ALA A 1 134 ? -30.418 2.580 48.581 1.00 92.88 134 ALA A C 1
ATOM 937 O O . ALA A 1 134 ? -31.210 2.505 49.515 1.00 92.88 134 ALA A O 1
ATOM 938 N N . GLY A 1 135 ? -29.596 1.574 48.271 1.00 92.25 135 GLY A N 1
ATOM 939 C CA . GLY A 1 135 ? -29.528 0.313 49.004 1.00 92.25 135 GLY A CA 1
ATOM 940 C C . GLY A 1 135 ? -29.048 0.501 50.443 1.00 92.25 135 GLY A C 1
ATOM 941 O O . GLY A 1 135 ? -29.648 -0.052 51.363 1.00 92.25 135 GLY A O 1
ATOM 942 N N . THR A 1 136 ? -28.027 1.333 50.671 1.00 90.94 136 THR A N 1
ATOM 943 C CA . THR A 1 136 ? -27.568 1.655 52.033 1.00 90.94 136 THR A CA 1
ATOM 944 C C . THR A 1 136 ? -28.615 2.450 52.816 1.00 90.94 136 THR A C 1
ATOM 946 O O . THR A 1 136 ? -28.863 2.133 53.981 1.00 90.94 136 THR A O 1
ATOM 949 N N . ALA A 1 137 ? -29.295 3.413 52.183 1.00 89.44 137 ALA A N 1
ATOM 950 C CA . ALA A 1 137 ? -30.403 4.148 52.797 1.00 89.44 137 ALA A CA 1
ATOM 951 C C . ALA A 1 137 ? -31.612 3.243 53.111 1.00 89.44 137 ALA A C 1
ATOM 953 O O . ALA A 1 137 ? -32.192 3.343 54.192 1.00 89.44 137 ALA A O 1
ATOM 954 N N . MET A 1 138 ? -31.956 2.308 52.218 1.00 87.50 138 MET A N 1
ATOM 955 C CA . MET A 1 138 ? -33.019 1.322 52.447 1.00 87.50 138 MET A CA 1
ATOM 956 C C . MET A 1 138 ? -32.697 0.382 53.607 1.00 87.50 138 MET A C 1
ATOM 958 O O . MET A 1 138 ? -33.580 0.105 54.414 1.00 87.50 138 MET A O 1
ATOM 962 N N . ILE A 1 139 ? -31.450 -0.083 53.733 1.00 85.44 139 ILE A N 1
ATOM 963 C CA . ILE A 1 139 ? -31.030 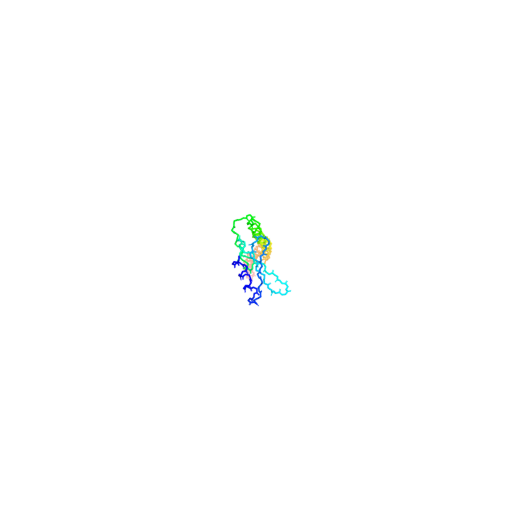-0.911 54.874 1.00 85.44 139 ILE A CA 1
ATOM 964 C C . ILE A 1 139 ? -31.121 -0.111 56.179 1.00 85.44 139 ILE A C 1
ATOM 966 O O . ILE A 1 139 ? -31.636 -0.617 57.177 1.00 85.44 139 ILE A O 1
ATOM 970 N N . ALA A 1 140 ? -30.673 1.147 56.178 1.00 88.19 140 ALA A N 1
ATOM 971 C CA . ALA A 1 140 ? -30.785 2.016 57.347 1.00 88.19 140 ALA A CA 1
ATOM 972 C C . ALA A 1 140 ? -32.253 2.224 57.764 1.00 88.19 140 ALA A C 1
ATOM 974 O O . ALA A 1 140 ? -32.584 2.118 58.947 1.00 88.19 140 ALA A O 1
ATOM 975 N N . GLN A 1 141 ? -33.149 2.442 56.799 1.00 86.75 141 GLN A N 1
ATOM 976 C CA . GLN A 1 141 ? -34.574 2.634 57.063 1.00 86.75 141 GLN A CA 1
ATOM 977 C C . GLN A 1 141 ? -35.289 1.341 57.487 1.00 86.75 141 GLN A C 1
ATOM 979 O O . GLN A 1 141 ? -36.118 1.376 58.398 1.00 86.75 141 GLN A O 1
ATOM 984 N N . ALA A 1 142 ? -34.936 0.193 56.904 1.00 86.56 142 ALA A N 1
ATOM 985 C CA . ALA A 1 142 ? -35.455 -1.108 57.322 1.00 86.56 142 ALA A CA 1
ATOM 986 C C . ALA A 1 142 ? -35.085 -1.405 58.785 1.00 86.56 142 ALA A C 1
ATOM 988 O O . ALA A 1 142 ? -35.965 -1.740 59.578 1.00 86.56 142 ALA A O 1
ATOM 989 N N . ASN A 1 143 ? -33.826 -1.178 59.172 1.00 82.56 143 ASN A N 1
ATOM 990 C CA . ASN A 1 143 ? -33.357 -1.363 60.550 1.00 82.56 143 ASN A CA 1
ATOM 991 C C . ASN A 1 143 ? -34.021 -0.404 61.556 1.00 82.56 143 ASN A C 1
ATOM 993 O O . ASN A 1 143 ? -34.273 -0.792 62.695 1.00 82.56 143 ASN A O 1
ATOM 997 N N . GLY A 1 144 ? -34.336 0.831 61.155 1.00 86.25 144 GLY A N 1
ATOM 998 C CA . GLY A 1 144 ? -35.093 1.761 62.002 1.00 86.25 144 GLY A CA 1
ATOM 999 C C . GLY A 1 144 ? -36.551 1.329 62.189 1.00 86.25 144 GLY A C 1
ATOM 1000 O O . GLY A 1 144 ? -37.076 1.347 63.302 1.00 86.25 144 GLY A O 1
ATOM 1001 N N . SER A 1 145 ? -37.198 0.871 61.114 1.00 83.69 145 SER A N 1
ATOM 1002 C CA . SER A 1 145 ? -38.598 0.434 61.159 1.00 83.69 145 SER A CA 1
ATOM 1003 C C . SER A 1 145 ? -38.819 -0.824 62.011 1.00 83.69 145 SER A C 1
ATOM 1005 O O . SER A 1 145 ? -39.834 -0.916 62.702 1.00 83.69 145 SER A O 1
ATOM 1007 N N . THR A 1 146 ? -37.865 -1.767 62.035 1.00 83.00 146 THR A N 1
ATOM 1008 C CA . THR A 1 146 ? -37.955 -2.976 62.876 1.00 83.00 146 THR A CA 1
ATOM 1009 C C . THR A 1 146 ? -37.874 -2.643 64.364 1.00 83.00 146 THR A C 1
ATOM 1011 O O . THR A 1 146 ? -38.593 -3.241 65.163 1.00 83.00 146 THR A O 1
ATOM 1014 N N . GLN A 1 147 ? -37.069 -1.649 64.748 1.00 80.44 147 GLN A N 1
ATOM 1015 C CA . GLN A 1 147 ? -36.992 -1.169 66.131 1.00 80.44 147 GLN A CA 1
ATOM 1016 C C . GLN A 1 147 ? -38.270 -0.436 66.554 1.00 80.44 147 GLN A C 1
ATOM 1018 O O . GLN A 1 147 ? -38.759 -0.659 67.661 1.00 80.44 147 GLN A O 1
ATOM 1023 N N . SER A 1 148 ? -38.859 0.377 65.670 1.00 77.50 148 SER A N 1
ATOM 1024 C CA . SER A 1 148 ? -40.160 1.007 65.932 1.00 77.50 148 SER A CA 1
ATOM 1025 C C . SER A 1 148 ? -41.291 -0.017 66.057 1.00 77.50 148 SER A C 1
ATOM 1027 O O . SER A 1 148 ? -42.137 0.121 66.936 1.00 77.50 148 SER A O 1
ATOM 1029 N N . ALA A 1 149 ? -41.286 -1.077 65.244 1.00 75.62 149 ALA A N 1
ATOM 1030 C CA . ALA A 1 149 ? -42.244 -2.175 65.373 1.00 75.62 149 ALA A CA 1
ATOM 1031 C C . ALA A 1 149 ? -42.095 -2.921 66.712 1.00 75.62 149 ALA A C 1
ATOM 1033 O O . ALA A 1 149 ? -43.091 -3.273 67.339 1.00 75.62 149 ALA A O 1
ATOM 1034 N N . LEU A 1 150 ? -40.863 -3.114 67.192 1.00 75.56 150 LEU A N 1
ATOM 1035 C CA . LEU A 1 150 ? -40.603 -3.740 68.491 1.00 75.56 150 LEU A CA 1
ATOM 1036 C C . LEU A 1 150 ? -41.013 -2.843 69.670 1.00 75.56 150 LEU A C 1
ATOM 1038 O O . LEU A 1 150 ? -41.453 -3.349 70.699 1.00 75.56 150 LEU A O 1
ATOM 1042 N N . ALA A 1 151 ? -40.898 -1.521 69.519 1.00 77.50 151 ALA A N 1
ATOM 1043 C CA . ALA A 1 151 ? -41.378 -0.551 70.501 1.00 77.50 151 ALA A CA 1
ATOM 1044 C C . ALA A 1 151 ? -42.913 -0.528 70.612 1.00 77.50 151 ALA A C 1
ATOM 1046 O O . ALA A 1 151 ? -43.429 -0.238 71.683 1.00 77.50 151 ALA A O 1
ATOM 1047 N N . LEU A 1 152 ? -43.631 -0.869 69.536 1.00 74.50 152 LEU A N 1
ATOM 1048 C CA . LEU A 1 152 ? -45.094 -1.012 69.517 1.00 74.50 152 LEU A CA 1
ATOM 1049 C C . LEU A 1 152 ? -45.593 -2.341 70.113 1.00 74.50 152 LEU A C 1
ATOM 1051 O O . LEU A 1 152 ? -46.783 -2.477 70.380 1.00 74.50 152 LEU A O 1
ATOM 1055 N N . LEU A 1 153 ? -44.709 -3.328 70.292 1.00 70.94 153 LEU A N 1
ATOM 1056 C CA . LEU A 1 153 ? -45.034 -4.639 70.869 1.00 70.94 153 LEU A CA 1
ATOM 1057 C C . LEU A 1 153 ? -44.802 -4.697 72.394 1.00 70.94 153 LEU A C 1
ATOM 1059 O O . LEU A 1 153 ? -44.986 -5.749 73.004 1.00 70.94 153 LEU A O 1
ATOM 1063 N N . ARG A 1 154 ? -44.351 -3.594 73.000 1.00 60.38 154 ARG A N 1
ATOM 1064 C CA . ARG A 1 154 ? -44.103 -3.444 74.440 1.00 60.38 154 ARG A CA 1
ATOM 1065 C C . ARG A 1 154 ? -45.169 -2.562 75.067 1.00 60.38 154 ARG A C 1
ATOM 1067 O O . ARG A 1 154 ? -45.574 -2.900 76.198 1.00 60.38 154 ARG A O 1
#

Sequence (154 aa):
DSMSAVITKINASGAAVTASMNGDGKLVLTGKNESESITVDASGTDATATGLGVTEGAGGTAAAGGTTNNSLAQIQKIAEARAKNGADQNVLGYYAELATASKTNFESSVSRIMDVDVAAESTQLARWNTLVQAGTAMIAQANGSTQSALALLR

pLDDT: mean 76.26, std 17.84, range [37.91, 97.81]

Radius of gyration: 53.71 Å; chains: 1; bounding box: 100×36×144 Å

Secondary structure (DSSP, 8-state):
-HHHHHHHHHHHT-SSEEEEE-TTS-EEEEE-BTTB--EEE-SSS-S-SSSSS-----SSS-SHHHHHHHHHHHHHHHHHHHHHHHHHHHHHHHHHHHHHHHHHHHHHHHHHHHS--HHHHHHHHHHHHHHHHHHHHHHHHHHHHHHHHHHTT-